Protein AF-A0A7C2YB71-F1 (afdb_monomer)

Secondary structure (DSSP, 8-state):
-B---SSS-STTHHHHHHHHHHH-SS-EE--S--BTS-HHHHHHHHHTT-TTPEE-SSHHHHHHHHHHH--TT------S-TT--EEEETTEEEE--HHHHHHHHT-

Sequence (107 aa):
VFGAGGDRDKGKRRPMGEVAASLADIVIVTDDNPRGEDPAAIRAEVLEGVAGAIEVAGRREAIAEALRMAGPKDIILLAGKGHETGQVIGDQVFPFDDAQVARECAA

Radius of gyration: 13.15 Å; Cα contacts (8 Å, |Δi|>4): 181; chains: 1; bounding box: 29×30×31 Å

Mean predicted aligned error: 2.2 Å

Solvent-accessible surface area (backbone atoms only — not comparable to full-atom values): 6068 Å² total; per-residue (Å²): 65,37,42,57,54,34,93,56,77,64,83,51,32,28,58,53,20,37,52,44,57,76,75,41,98,72,47,38,41,23,50,48,32,23,24,83,42,61,53,67,60,53,40,52,47,21,45,76,28,21,89,88,50,46,78,28,80,46,49,67,56,36,51,42,49,52,57,73,69,51,57,100,85,60,84,86,59,81,51,84,58,79,87,45,55,53,35,33,52,52,96,44,73,44,86,40,38,67,68,58,52,52,53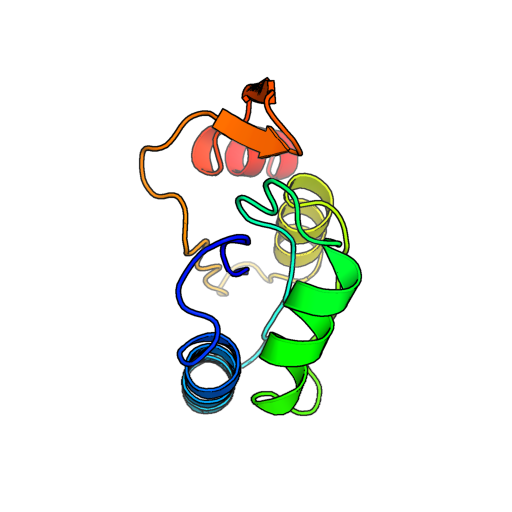,64,66,73,107

pLDDT: mean 97.38, std 2.35, range [79.06, 98.81]

Structure (mmCIF, N/CA/C/O backbone):
data_AF-A0A7C2YB71-F1
#
_entry.id   AF-A0A7C2YB71-F1
#
loop_
_atom_site.group_PDB
_atom_site.id
_atom_site.type_symbol
_atom_site.label_atom_id
_atom_site.label_alt_id
_atom_site.label_comp_id
_atom_site.label_asym_id
_atom_site.label_entity_id
_atom_site.label_seq_id
_atom_site.pdbx_PDB_ins_code
_atom_site.Cartn_x
_atom_site.Cartn_y
_atom_site.Cartn_z
_atom_site.occupancy
_atom_site.B_iso_or_equiv
_atom_site.auth_seq_id
_atom_site.auth_comp_id
_atom_site.auth_asym_id
_atom_site.auth_atom_id
_atom_site.pdbx_PDB_model_num
ATOM 1 N N . VAL A 1 1 ? -2.583 -2.733 5.083 1.00 98.62 1 VAL A N 1
ATOM 2 C CA . VAL A 1 1 ? -2.219 -1.985 3.856 1.00 98.62 1 VAL A CA 1
ATOM 3 C C . VAL A 1 1 ? -0.778 -2.293 3.507 1.00 98.62 1 VAL A C 1
ATOM 5 O O . VAL A 1 1 ? 0.086 -2.127 4.367 1.00 98.62 1 VAL A O 1
ATOM 8 N N . PHE A 1 2 ? -0.505 -2.777 2.298 1.00 98.69 2 PHE A N 1
ATOM 9 C CA . PHE A 1 2 ? 0.867 -3.051 1.872 1.00 98.69 2 PHE A CA 1
ATOM 10 C C . PHE A 1 2 ? 1.013 -3.021 0.348 1.00 98.69 2 PHE A C 1
ATOM 12 O O . PHE A 1 2 ? 0.029 -3.031 -0.384 1.00 98.69 2 PHE A O 1
ATOM 19 N N . GLY A 1 3 ? 2.262 -2.997 -0.106 1.00 98.00 3 GLY A N 1
ATOM 20 C CA . GLY A 1 3 ? 2.635 -3.126 -1.509 1.00 98.00 3 GLY A CA 1
ATOM 21 C C . GLY A 1 3 ? 3.912 -3.946 -1.649 1.00 98.00 3 GLY A C 1
ATOM 22 O O . GLY A 1 3 ? 4.430 -4.488 -0.668 1.00 98.00 3 GLY A O 1
ATOM 23 N N . ALA A 1 4 ? 4.442 -4.015 -2.864 1.00 98.25 4 ALA A N 1
ATOM 24 C CA . ALA A 1 4 ? 5.740 -4.616 -3.134 1.00 98.25 4 ALA A CA 1
ATOM 25 C C . ALA A 1 4 ? 6.640 -3.643 -3.902 1.00 98.25 4 ALA A C 1
ATOM 27 O O . ALA A 1 4 ? 6.178 -2.733 -4.585 1.00 98.25 4 ALA A O 1
ATOM 28 N N . GLY A 1 5 ? 7.953 -3.835 -3.777 1.00 97.62 5 GLY A N 1
ATOM 29 C CA . GLY A 1 5 ? 8.925 -3.058 -4.537 1.00 97.62 5 GLY A CA 1
ATOM 30 C C . GLY A 1 5 ? 9.051 -3.545 -5.983 1.00 97.62 5 GLY A C 1
ATOM 31 O O . GLY A 1 5 ? 9.085 -4.755 -6.227 1.00 97.62 5 GLY A O 1
ATOM 32 N N . GLY A 1 6 ? 9.193 -2.607 -6.917 1.00 97.81 6 GLY A N 1
ATOM 33 C CA . GLY A 1 6 ? 9.642 -2.878 -8.284 1.00 97.81 6 GLY A CA 1
ATOM 34 C C . GLY A 1 6 ? 11.156 -3.063 -8.376 1.00 97.81 6 GLY A C 1
ATOM 35 O O . GLY A 1 6 ? 11.869 -2.759 -7.417 1.00 97.81 6 GLY A O 1
ATOM 36 N N . ASP A 1 7 ? 11.642 -3.597 -9.493 1.00 96.81 7 ASP A N 1
ATOM 37 C CA . ASP A 1 7 ? 13.044 -3.925 -9.802 1.00 96.81 7 ASP A CA 1
ATOM 38 C C . ASP A 1 7 ? 13.732 -4.767 -8.715 1.00 96.81 7 ASP A C 1
ATOM 40 O O . ASP A 1 7 ? 14.918 -4.621 -8.400 1.00 96.81 7 ASP A O 1
ATOM 44 N N . ARG A 1 8 ? 12.949 -5.622 -8.059 1.00 92.81 8 ARG A N 1
ATOM 45 C CA . ARG A 1 8 ? 13.362 -6.462 -6.930 1.00 92.81 8 ARG A CA 1
ATOM 46 C C . ARG A 1 8 ? 12.761 -7.856 -7.089 1.00 92.81 8 ARG A C 1
ATOM 48 O O . ARG A 1 8 ? 12.316 -8.244 -8.163 1.00 92.81 8 ARG A O 1
ATOM 55 N N . ASP A 1 9 ? 12.787 -8.623 -6.007 1.00 93.69 9 ASP A N 1
ATOM 56 C CA . ASP A 1 9 ? 12.204 -9.954 -5.954 1.00 93.69 9 ASP A CA 1
ATOM 57 C C . ASP A 1 9 ? 10.700 -9.915 -6.281 1.00 93.69 9 ASP A C 1
ATOM 59 O O . ASP A 1 9 ? 9.890 -9.429 -5.487 1.00 93.69 9 ASP A O 1
ATOM 63 N N . LYS A 1 10 ? 10.347 -10.424 -7.466 1.00 97.06 10 LYS A N 1
ATOM 64 C CA . LYS A 1 10 ? 8.963 -10.641 -7.899 1.00 97.06 10 LYS A CA 1
ATOM 65 C C . LYS A 1 10 ? 8.357 -11.898 -7.280 1.00 97.06 10 LYS A C 1
ATOM 67 O O . LYS A 1 10 ? 7.157 -11.935 -7.026 1.00 97.06 10 LYS A O 1
ATOM 72 N N . GLY A 1 11 ? 9.184 -12.901 -6.979 1.00 97.00 11 GLY A N 1
ATOM 73 C CA . GLY A 1 11 ? 8.757 -14.201 -6.463 1.00 97.00 11 GLY A CA 1
ATOM 74 C C . GLY A 1 11 ? 8.036 -14.112 -5.121 1.00 97.00 11 GLY A C 1
ATOM 75 O O . GLY A 1 11 ? 7.211 -14.968 -4.817 1.00 97.00 11 GLY A O 1
ATOM 76 N N . LYS A 1 12 ? 8.275 -13.048 -4.343 1.00 97.00 12 LYS A N 1
ATOM 77 C CA . LYS A 1 12 ? 7.557 -12.798 -3.086 1.00 97.00 12 LYS A CA 1
ATOM 78 C C . LYS A 1 12 ? 6.175 -12.153 -3.241 1.00 97.00 12 LYS A C 1
ATOM 80 O O . LYS A 1 12 ? 5.415 -12.189 -2.281 1.00 97.00 12 LYS A O 1
ATOM 85 N N . ARG A 1 13 ? 5.833 -11.542 -4.385 1.00 98.31 13 ARG A N 1
ATOM 86 C CA . ARG A 1 13 ? 4.615 -10.711 -4.532 1.00 98.31 13 ARG A CA 1
ATOM 87 C C . ARG A 1 13 ? 3.344 -11.506 -4.255 1.00 98.31 13 ARG A C 1
ATOM 89 O O . ARG A 1 13 ? 2.578 -11.140 -3.367 1.00 98.31 13 ARG A O 1
ATOM 96 N N . ARG A 1 14 ? 3.189 -12.639 -4.937 1.00 98.12 14 ARG A N 1
ATOM 97 C CA . ARG A 1 14 ? 2.067 -13.552 -4.722 1.00 98.12 14 ARG A CA 1
ATOM 98 C C . ARG A 1 14 ? 2.057 -14.154 -3.302 1.00 98.12 14 ARG A C 1
ATOM 100 O O . ARG A 1 14 ? 1.043 -13.989 -2.630 1.00 98.12 14 ARG A O 1
ATOM 107 N N . PRO A 1 15 ? 3.149 -14.755 -2.779 1.00 98.19 15 PRO A N 1
ATOM 108 C CA . PRO A 1 15 ? 3.180 -15.245 -1.397 1.00 98.19 15 PRO A CA 1
ATOM 109 C C . PRO A 1 15 ? 2.856 -14.184 -0.334 1.00 98.19 15 PRO A C 1
ATOM 111 O O . PRO A 1 15 ? 2.235 -14.497 0.678 1.00 98.19 15 PRO A O 1
ATOM 114 N N . MET A 1 16 ? 3.240 -12.918 -0.544 1.00 98.00 16 MET A N 1
ATOM 115 C CA . MET A 1 16 ? 2.851 -11.817 0.348 1.00 98.00 16 MET A CA 1
ATOM 116 C C . MET A 1 16 ? 1.330 -11.610 0.365 1.00 98.00 16 MET A C 1
ATOM 118 O O . MET A 1 16 ? 0.763 -11.419 1.441 1.00 98.00 16 MET A O 1
ATOM 122 N N . GLY A 1 17 ? 0.677 -11.680 -0.801 1.00 97.94 17 GLY A N 1
ATOM 123 C CA . GLY A 1 17 ? -0.784 -11.685 -0.914 1.00 97.94 17 GLY A CA 1
ATOM 124 C C . GLY A 1 17 ? -1.413 -12.850 -0.150 1.00 97.94 17 GLY A C 1
ATOM 125 O O . GLY A 1 17 ? -2.281 -12.623 0.688 1.00 97.94 17 GLY A O 1
ATOM 126 N N . GLU A 1 18 ? -0.915 -14.070 -0.363 1.00 98.31 18 GLU A N 1
ATOM 127 C CA . GLU A 1 18 ? -1.440 -15.293 0.270 1.00 98.31 18 GLU A CA 1
ATOM 128 C C . GLU A 1 18 ? -1.376 -15.215 1.802 1.00 98.31 18 GLU A C 1
ATOM 130 O O . GLU A 1 18 ? -2.353 -15.511 2.495 1.00 98.31 18 GLU A O 1
ATOM 135 N N . VAL A 1 19 ? -0.251 -14.741 2.347 1.00 98.06 19 VAL A N 1
ATOM 136 C CA . VAL A 1 19 ? -0.095 -14.547 3.795 1.00 98.06 19 VAL A CA 1
ATOM 137 C C . VAL A 1 19 ? -1.061 -13.481 4.310 1.00 98.06 19 VAL A C 1
ATOM 139 O O . VAL A 1 19 ? -1.746 -13.724 5.305 1.00 98.06 19 VAL A O 1
ATOM 142 N N . ALA A 1 20 ? -1.161 -12.331 3.635 1.00 98.06 20 ALA A N 1
ATOM 143 C CA . ALA A 1 20 ? -2.072 -11.263 4.040 1.00 98.06 20 ALA A CA 1
ATOM 144 C C . ALA A 1 20 ? -3.534 -11.737 4.050 1.00 98.06 20 ALA A C 1
ATOM 146 O O . ALA A 1 20 ? -4.244 -11.481 5.019 1.00 98.06 20 ALA A O 1
ATOM 147 N N . ALA A 1 21 ? -3.949 -12.488 3.026 1.00 96.31 21 ALA A N 1
ATOM 148 C CA . ALA A 1 21 ? -5.287 -13.067 2.915 1.00 96.31 21 ALA A CA 1
ATOM 149 C C . ALA A 1 21 ? -5.625 -14.020 4.073 1.00 96.31 21 ALA A C 1
ATOM 151 O O . ALA A 1 21 ? -6.774 -14.108 4.490 1.00 96.31 21 ALA A O 1
ATOM 152 N N . SER A 1 22 ? -4.629 -14.753 4.580 1.00 97.19 22 SER A N 1
ATOM 153 C CA . SER A 1 22 ? -4.833 -15.740 5.648 1.00 97.19 22 SER A CA 1
ATOM 154 C C . SER A 1 22 ? -4.863 -15.149 7.061 1.00 97.19 22 SER A C 1
ATOM 156 O O . SER A 1 22 ? -5.338 -15.814 7.980 1.00 97.19 22 SER A O 1
ATOM 158 N N . LEU A 1 23 ? -4.333 -13.936 7.251 1.00 97.75 23 LEU A N 1
ATOM 159 C CA . LEU A 1 23 ? -4.114 -13.347 8.578 1.00 97.75 23 LEU A CA 1
ATOM 160 C C . LEU A 1 23 ? -4.902 -12.060 8.832 1.00 97.75 23 LEU A C 1
ATOM 162 O O . LEU A 1 23 ? -5.032 -11.669 9.990 1.00 97.75 23 LEU A O 1
ATOM 166 N N . ALA A 1 24 ? -5.379 -11.383 7.787 1.00 98.00 24 ALA A N 1
ATOM 167 C CA . ALA A 1 24 ? -6.111 -10.128 7.904 1.00 98.00 24 ALA A CA 1
ATOM 168 C C . ALA A 1 24 ? -7.556 -10.283 7.423 1.00 98.00 24 ALA A C 1
ATOM 170 O O . ALA A 1 24 ? -7.810 -10.925 6.408 1.00 98.00 24 ALA A O 1
ATOM 171 N N . ASP A 1 25 ? -8.486 -9.617 8.107 1.00 97.81 25 ASP A N 1
ATOM 172 C CA . ASP A 1 25 ? -9.894 -9.568 7.693 1.00 97.81 25 ASP A CA 1
ATOM 173 C C . ASP A 1 25 ? -10.083 -8.750 6.407 1.00 97.81 25 ASP A C 1
ATOM 175 O O . ASP A 1 25 ? -10.929 -9.058 5.570 1.00 97.81 25 ASP A O 1
ATOM 179 N N . ILE A 1 26 ? -9.282 -7.689 6.249 1.00 98.19 26 ILE A N 1
ATOM 180 C CA . ILE A 1 26 ? -9.306 -6.789 5.097 1.00 98.19 26 ILE A CA 1
ATOM 181 C C . ILE A 1 26 ? -7.878 -6.558 4.618 1.00 98.19 26 ILE A C 1
ATOM 183 O O . ILE A 1 26 ? -6.997 -6.133 5.371 1.00 98.19 26 ILE A O 1
ATOM 187 N N . VAL A 1 27 ? -7.663 -6.787 3.325 1.00 98.69 27 VAL A N 1
ATOM 188 C CA . VAL A 1 27 ? -6.386 -6.547 2.660 1.00 98.69 27 VAL A CA 1
ATOM 189 C C . VAL A 1 27 ? -6.540 -5.396 1.676 1.00 98.69 27 VAL A C 1
ATOM 191 O O . VAL A 1 27 ? -7.385 -5.443 0.788 1.00 98.69 27 VAL A O 1
ATOM 194 N N . ILE A 1 28 ? -5.688 -4.378 1.827 1.00 98.81 28 ILE A N 1
ATOM 195 C CA . ILE A 1 28 ? -5.544 -3.285 0.859 1.00 98.81 28 ILE A CA 1
ATOM 196 C C . ILE A 1 28 ? -4.160 -3.383 0.222 1.00 98.81 28 ILE A C 1
ATOM 198 O O . ILE A 1 28 ? -3.149 -3.262 0.932 1.00 98.81 28 ILE A O 1
ATOM 202 N N . VAL A 1 29 ? -4.139 -3.602 -1.094 1.00 98.81 29 VAL A N 1
ATOM 203 C CA . VAL A 1 29 ? -2.932 -3.646 -1.928 1.00 98.81 29 VAL A CA 1
ATOM 204 C C . VAL A 1 29 ? -2.729 -2.279 -2.576 1.00 98.81 29 VAL A C 1
ATOM 206 O O . VAL A 1 29 ? -3.633 -1.739 -3.212 1.00 98.81 29 VAL A O 1
ATOM 209 N N . THR A 1 30 ? -1.537 -1.717 -2.401 1.00 98.81 30 THR A N 1
ATOM 210 C CA . THR A 1 30 ? -1.164 -0.383 -2.882 1.00 98.81 30 THR A CA 1
ATOM 211 C C . THR A 1 30 ? 0.291 -0.340 -3.345 1.00 98.81 30 THR A C 1
ATOM 213 O O . THR A 1 30 ? 0.973 -1.364 -3.414 1.00 98.81 30 THR A O 1
ATOM 216 N N . ASP A 1 31 ? 0.776 0.854 -3.658 1.00 98.50 31 ASP A N 1
ATOM 217 C CA . ASP A 1 31 ? 2.140 1.100 -4.087 1.00 98.50 31 ASP A CA 1
ATOM 218 C C . ASP A 1 31 ? 3.094 1.155 -2.879 1.00 98.50 31 ASP A C 1
ATOM 220 O O . ASP A 1 31 ? 2.769 1.638 -1.789 1.00 98.50 31 ASP A O 1
ATOM 224 N N . ASP A 1 32 ? 4.309 0.651 -3.072 1.00 98.00 32 ASP A N 1
ATOM 225 C CA . ASP A 1 32 ? 5.435 0.871 -2.161 1.00 98.00 32 ASP A CA 1
ATOM 226 C C . ASP A 1 32 ? 6.518 1.632 -2.929 1.00 98.00 32 ASP A C 1
ATOM 228 O O . ASP A 1 32 ? 6.295 2.775 -3.306 1.00 98.00 32 ASP A O 1
ATOM 232 N N . ASN A 1 33 ? 7.643 1.005 -3.253 1.00 98.31 33 ASN A N 1
ATOM 233 C CA . ASN A 1 33 ? 8.690 1.593 -4.078 1.00 98.31 33 ASN A CA 1
ATOM 234 C C . ASN A 1 33 ? 8.619 0.983 -5.493 1.00 98.31 33 ASN A C 1
ATOM 236 O O . ASN A 1 33 ? 9.326 -0.005 -5.728 1.00 98.31 33 ASN A O 1
ATOM 240 N N . PRO A 1 34 ? 7.775 1.491 -6.417 1.00 97.75 34 PRO A N 1
ATOM 241 C CA . PRO A 1 34 ? 7.622 0.913 -7.756 1.00 97.75 34 PRO A CA 1
ATOM 242 C C . PRO A 1 34 ? 8.884 1.011 -8.621 1.00 97.75 34 PRO A C 1
ATOM 244 O O . PRO A 1 34 ? 9.085 0.154 -9.475 1.00 97.75 34 PRO A O 1
ATOM 247 N N . ARG A 1 35 ? 9.780 1.978 -8.363 1.00 97.75 35 ARG A N 1
ATOM 248 C CA . ARG A 1 35 ? 11.016 2.169 -9.148 1.00 97.75 35 ARG A CA 1
ATOM 249 C C . ARG A 1 35 ? 10.698 2.251 -10.648 1.00 97.75 35 ARG A C 1
ATOM 251 O O . ARG A 1 35 ? 9.843 3.052 -11.017 1.00 97.75 35 ARG A O 1
ATOM 258 N N . GLY A 1 36 ? 11.377 1.480 -11.496 1.00 97.81 36 GLY A N 1
ATOM 259 C CA . GLY A 1 36 ? 11.174 1.461 -12.941 1.00 97.81 36 GLY A CA 1
ATOM 260 C C . GLY A 1 36 ? 10.020 0.580 -13.428 1.00 97.81 36 GLY A C 1
ATOM 261 O O . GLY A 1 36 ? 9.751 0.574 -14.627 1.00 97.81 36 GLY A O 1
ATOM 262 N N . GLU A 1 37 ? 9.335 -0.159 -12.551 1.00 98.31 37 GLU A N 1
ATOM 263 C CA . GLU A 1 37 ? 8.190 -0.992 -12.934 1.00 98.31 37 GLU A CA 1
ATOM 264 C C . GLU A 1 37 ? 6.869 -0.211 -12.893 1.00 98.31 37 GLU A C 1
ATOM 266 O O . GLU A 1 37 ? 6.689 0.699 -12.083 1.00 98.31 37 GLU A O 1
ATOM 271 N N . ASP A 1 38 ? 5.912 -0.615 -13.737 1.00 98.19 38 ASP A N 1
ATOM 272 C CA . ASP A 1 38 ? 4.534 -0.120 -13.667 1.00 98.19 38 ASP A CA 1
ATOM 273 C C . ASP A 1 38 ? 3.904 -0.519 -12.315 1.00 98.19 38 ASP A C 1
ATOM 275 O O . ASP A 1 38 ? 3.764 -1.719 -12.041 1.00 98.19 38 ASP A O 1
ATOM 279 N N . PRO A 1 39 ? 3.490 0.448 -11.470 1.00 98.19 39 PRO A N 1
ATOM 280 C CA . PRO A 1 39 ? 2.861 0.151 -10.189 1.00 98.19 39 PRO A CA 1
ATOM 281 C C . PRO A 1 39 ? 1.630 -0.755 -10.320 1.00 98.19 39 PRO A C 1
ATOM 283 O O . PRO A 1 39 ? 1.422 -1.630 -9.479 1.00 98.19 39 PRO A O 1
ATOM 286 N N . ALA A 1 40 ? 0.839 -0.606 -11.389 1.00 98.44 40 ALA A N 1
ATOM 287 C CA . ALA A 1 40 ? -0.344 -1.435 -11.607 1.00 98.44 40 ALA A CA 1
ATOM 288 C C . ALA A 1 40 ? 0.019 -2.906 -11.844 1.00 98.44 40 ALA A C 1
ATOM 290 O O . ALA A 1 40 ? -0.629 -3.796 -11.295 1.00 98.44 40 ALA A O 1
ATOM 291 N N . ALA A 1 41 ? 1.097 -3.169 -12.587 1.00 98.50 41 ALA A N 1
ATOM 292 C CA . ALA A 1 41 ? 1.592 -4.526 -12.801 1.00 98.50 41 ALA A CA 1
ATOM 293 C C . ALA A 1 41 ? 2.064 -5.172 -11.488 1.00 98.50 41 ALA A C 1
ATOM 295 O O . ALA A 1 41 ? 1.755 -6.331 -11.220 1.00 98.50 41 ALA A O 1
ATOM 296 N N . ILE A 1 42 ? 2.748 -4.412 -10.625 1.00 98.62 42 ILE A N 1
ATOM 297 C CA . ILE A 1 42 ? 3.170 -4.903 -9.305 1.00 98.62 42 ILE A CA 1
ATOM 298 C C . ILE A 1 42 ? 1.954 -5.277 -8.452 1.00 98.62 42 ILE A C 1
ATOM 300 O O . ILE A 1 42 ? 1.940 -6.351 -7.848 1.00 98.62 42 ILE A O 1
ATOM 304 N N . ARG A 1 43 ? 0.939 -4.403 -8.383 1.00 98.62 43 ARG A N 1
ATOM 305 C CA . ARG A 1 43 ? -0.280 -4.680 -7.610 1.00 98.62 43 ARG A CA 1
ATOM 306 C C . ARG A 1 43 ? -1.005 -5.907 -8.156 1.00 98.62 43 ARG A C 1
ATOM 308 O O . ARG A 1 43 ? -1.381 -6.759 -7.359 1.00 98.62 43 ARG A O 1
ATOM 315 N N . ALA A 1 44 ? -1.109 -6.051 -9.478 1.00 98.38 44 ALA A N 1
ATOM 316 C CA . ALA A 1 44 ? -1.700 -7.229 -10.112 1.00 98.38 44 ALA A CA 1
ATOM 317 C C . ALA A 1 44 ? -1.001 -8.535 -9.686 1.00 98.38 44 ALA A C 1
ATOM 319 O O . ALA A 1 44 ? -1.674 -9.468 -9.257 1.00 98.38 44 ALA A O 1
ATOM 320 N N . GLU A 1 45 ? 0.335 -8.577 -9.701 1.00 98.38 45 GLU A N 1
ATOM 321 C CA . GLU A 1 45 ? 1.106 -9.754 -9.267 1.00 98.38 45 GLU A CA 1
ATOM 322 C C . GLU A 1 45 ? 0.914 -10.077 -7.767 1.00 98.38 45 GLU A C 1
ATOM 324 O O . GLU A 1 45 ? 0.963 -11.238 -7.361 1.00 98.38 45 GLU A O 1
ATOM 329 N N . VAL A 1 46 ? 0.690 -9.069 -6.913 1.00 98.38 46 VAL A N 1
ATOM 330 C CA . VAL A 1 46 ? 0.352 -9.287 -5.491 1.00 98.38 46 VAL A CA 1
ATOM 331 C C . VAL A 1 46 ? -1.077 -9.816 -5.340 1.00 98.38 46 VAL A C 1
ATOM 333 O O . VAL A 1 46 ? -1.314 -10.734 -4.551 1.00 98.38 46 VAL A O 1
ATOM 336 N N . LEU A 1 47 ? -2.022 -9.261 -6.104 1.00 98.31 47 LEU A N 1
ATOM 337 C CA . LEU A 1 47 ? -3.439 -9.635 -6.084 1.00 98.31 47 LEU A CA 1
ATOM 338 C C . LEU A 1 47 ? -3.674 -11.089 -6.519 1.00 98.31 47 LEU A C 1
ATOM 340 O O . LEU A 1 47 ? -4.631 -11.703 -6.051 1.00 98.31 47 LEU A O 1
ATOM 344 N N . GLU A 1 48 ? -2.778 -11.688 -7.312 1.00 97.81 48 GLU A N 1
ATOM 345 C CA . GLU A 1 48 ? -2.810 -13.131 -7.613 1.00 97.81 48 GLU A CA 1
ATOM 346 C C . GLU A 1 48 ? -2.805 -14.016 -6.354 1.00 97.81 48 GLU A C 1
ATOM 348 O O . GLU A 1 48 ? -3.309 -15.139 -6.387 1.00 97.81 48 GLU A O 1
ATOM 353 N N . GLY A 1 49 ? -2.240 -13.524 -5.2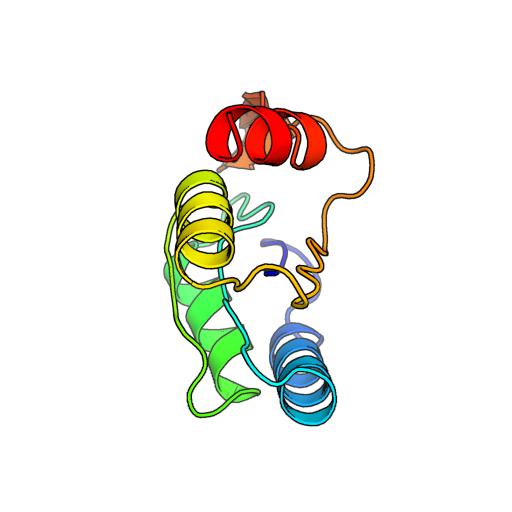45 1.00 95.88 49 GLY A N 1
ATOM 354 C CA . GLY A 1 49 ? -2.201 -14.225 -3.963 1.00 95.88 49 GLY A CA 1
ATOM 355 C C . GLY A 1 49 ? -3.372 -13.929 -3.024 1.00 95.88 49 GLY A C 1
ATOM 356 O O . GLY A 1 49 ? -3.497 -14.586 -1.997 1.00 95.88 49 GLY A O 1
ATOM 357 N N . VAL A 1 50 ? -4.228 -12.949 -3.329 1.00 94.88 50 VAL A N 1
ATOM 358 C CA . VAL A 1 50 ? -5.292 -12.501 -2.418 1.00 94.88 50 VAL A CA 1
ATOM 359 C C . VAL A 1 50 ? -6.589 -12.191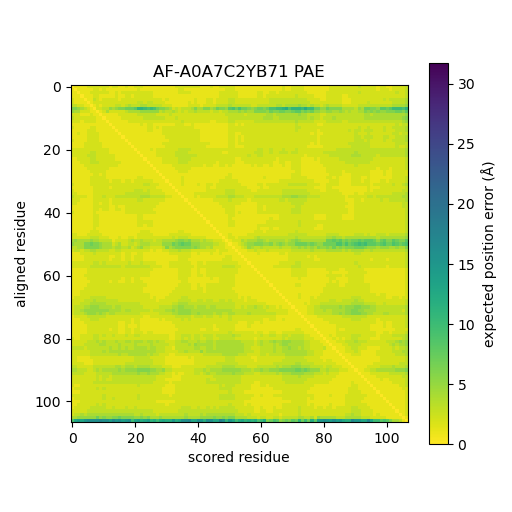 -3.164 1.00 94.88 50 VAL A C 1
ATOM 361 O O . VAL A 1 50 ? -6.826 -11.090 -3.658 1.00 94.88 50 VAL A O 1
ATOM 364 N N . ALA A 1 51 ? -7.487 -13.175 -3.192 1.00 90.00 51 ALA A N 1
ATOM 365 C CA . ALA A 1 51 ? -8.834 -12.977 -3.709 1.00 90.00 51 ALA A CA 1
ATOM 366 C C . ALA A 1 51 ? -9.632 -12.028 -2.797 1.00 90.00 51 ALA A C 1
ATOM 368 O O . ALA A 1 51 ? -9.695 -12.229 -1.587 1.00 90.00 51 ALA A O 1
ATOM 369 N N . GLY A 1 52 ? -10.272 -11.014 -3.384 1.00 90.69 52 GLY A N 1
ATOM 370 C CA . GLY A 1 52 ? -11.135 -10.078 -2.654 1.00 90.69 52 GLY A CA 1
ATOM 371 C C . GLY A 1 52 ? -10.407 -8.941 -1.930 1.00 90.69 52 GLY A C 1
ATOM 372 O O . GLY A 1 52 ? -11.055 -8.194 -1.200 1.00 90.69 52 GLY A O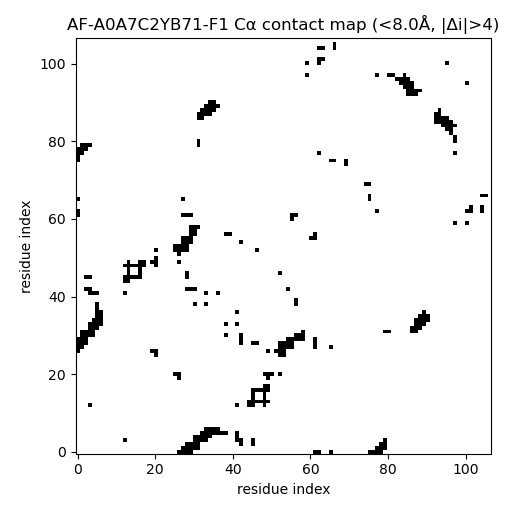 1
ATOM 373 N N . ALA A 1 53 ? -9.095 -8.776 -2.135 1.00 97.38 53 ALA A N 1
ATOM 374 C CA . ALA A 1 53 ? -8.402 -7.569 -1.692 1.00 97.38 53 ALA A CA 1
ATOM 375 C C . ALA A 1 53 ? -8.961 -6.316 -2.377 1.00 97.38 53 ALA A C 1
ATOM 377 O O . ALA A 1 53 ? -9.392 -6.340 -3.531 1.00 97.38 53 ALA A O 1
ATOM 378 N N . ILE A 1 54 ? -8.882 -5.202 -1.659 1.00 98.50 54 ILE A N 1
ATOM 379 C CA . ILE A 1 54 ? -9.157 -3.875 -2.194 1.00 98.50 54 ILE A CA 1
ATOM 380 C C . ILE A 1 54 ? -7.864 -3.361 -2.824 1.00 98.50 54 ILE A C 1
ATOM 382 O O . ILE A 1 54 ? -6.822 -3.289 -2.170 1.00 98.50 54 ILE A O 1
ATOM 386 N N . GLU A 1 55 ? -7.921 -3.001 -4.099 1.00 98.62 55 GLU A N 1
ATOM 387 C CA . GLU A 1 55 ? -6.810 -2.356 -4.789 1.00 98.62 55 GLU A CA 1
ATOM 388 C C . GLU A 1 55 ? -6.964 -0.836 -4.704 1.00 98.62 55 GLU A C 1
ATOM 390 O O . GLU A 1 55 ? -7.986 -0.289 -5.117 1.00 98.62 55 GLU A O 1
ATOM 395 N N . VAL A 1 56 ? -5.938 -0.145 -4.199 1.00 98.69 56 VAL A N 1
ATOM 396 C CA . VAL A 1 56 ? -5.882 1.323 -4.199 1.00 98.69 56 VAL A CA 1
ATOM 397 C C . VAL A 1 56 ? -4.520 1.778 -4.708 1.00 98.69 56 VAL A C 1
ATOM 399 O O . VAL A 1 56 ? -3.497 1.561 -4.057 1.00 98.69 56 VAL A O 1
ATOM 402 N N . ALA A 1 57 ? -4.504 2.424 -5.874 1.00 98.19 57 ALA A N 1
ATOM 403 C CA . ALA A 1 57 ? -3.316 3.106 -6.377 1.00 98.19 57 ALA A CA 1
ATOM 404 C C . ALA A 1 57 ? -3.003 4.329 -5.504 1.00 98.19 57 ALA A C 1
ATOM 406 O O . ALA A 1 57 ? -3.919 5.044 -5.098 1.00 98.19 57 ALA A O 1
ATOM 407 N N . GLY A 1 58 ? -1.720 4.577 -5.249 1.00 97.75 58 GLY A N 1
ATOM 408 C CA . GLY A 1 58 ? -1.279 5.645 -4.361 1.00 97.75 58 GLY A CA 1
ATOM 409 C C . GLY A 1 58 ? -1.308 5.237 -2.888 1.00 97.75 58 GLY A C 1
ATOM 410 O O . GLY A 1 58 ? -2.327 4.840 -2.316 1.00 97.75 58 GLY A O 1
ATOM 411 N N . ARG A 1 59 ? -0.139 5.323 -2.248 1.00 98.50 59 ARG A N 1
ATOM 412 C CA . ARG A 1 59 ? 0.042 4.837 -0.877 1.00 98.50 59 ARG A CA 1
ATOM 413 C C . ARG A 1 59 ? -0.701 5.695 0.150 1.00 98.50 59 ARG A C 1
ATOM 415 O O . ARG A 1 59 ? -1.207 5.159 1.133 1.00 98.50 59 ARG A O 1
ATOM 422 N N . ARG A 1 60 ? -0.807 7.010 -0.077 1.00 98.50 60 ARG A N 1
ATOM 423 C CA . ARG A 1 60 ? -1.567 7.922 0.796 1.00 98.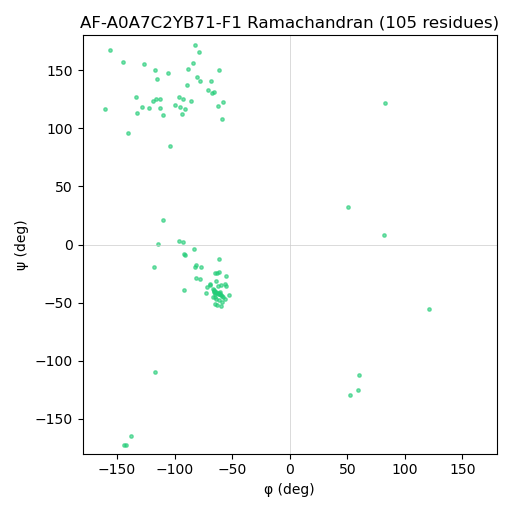50 60 ARG A CA 1
ATOM 424 C C . ARG A 1 60 ? -3.058 7.618 0.725 1.00 98.50 60 ARG A C 1
ATOM 426 O O . ARG A 1 60 ? -3.712 7.536 1.758 1.00 98.50 60 ARG A O 1
ATOM 433 N N . GLU A 1 61 ? -3.569 7.417 -0.480 1.00 98.62 61 GLU A N 1
ATOM 434 C CA . GLU A 1 61 ? -4.963 7.098 -0.759 1.00 98.62 61 GLU A CA 1
ATOM 435 C C . GLU A 1 61 ? -5.348 5.770 -0.102 1.00 98.62 61 GLU A C 1
ATOM 437 O O . GLU A 1 61 ? -6.391 5.677 0.539 1.00 98.62 61 GLU A O 1
ATOM 442 N N . ALA A 1 62 ? -4.468 4.769 -0.159 1.00 98.75 62 ALA A N 1
ATOM 443 C CA . ALA A 1 62 ? -4.683 3.488 0.506 1.00 98.75 62 ALA A CA 1
ATOM 444 C C . ALA A 1 62 ? -4.690 3.589 2.041 1.00 98.75 62 ALA A C 1
ATOM 446 O O . ALA A 1 62 ? -5.478 2.909 2.699 1.00 98.75 62 ALA A O 1
ATOM 447 N N . ILE A 1 63 ? -3.828 4.433 2.625 1.00 98.69 63 ILE A N 1
ATOM 448 C CA . ILE A 1 63 ? -3.834 4.710 4.071 1.00 98.69 63 ILE A CA 1
ATOM 449 C C . ILE A 1 63 ? -5.134 5.418 4.472 1.00 98.69 63 ILE A C 1
ATOM 451 O O . ILE A 1 63 ? -5.766 5.024 5.452 1.00 98.69 63 ILE A O 1
ATOM 455 N N . ALA A 1 64 ? -5.553 6.425 3.703 1.00 98.56 64 ALA A N 1
ATOM 456 C CA . ALA A 1 64 ? -6.796 7.150 3.942 1.00 98.56 64 ALA A CA 1
ATOM 457 C C . ALA A 1 64 ? -8.020 6.228 3.842 1.00 98.56 64 ALA A C 1
ATOM 459 O O . ALA A 1 64 ? -8.897 6.279 4.702 1.00 98.56 64 ALA A O 1
ATOM 460 N N . GLU A 1 65 ? -8.059 5.342 2.844 1.00 98.62 65 GLU A N 1
ATOM 461 C CA . GLU A 1 65 ? -9.149 4.380 2.678 1.00 98.62 65 GLU A CA 1
ATOM 462 C C . GLU A 1 65 ? -9.204 3.376 3.835 1.00 98.62 65 GLU A C 1
ATOM 464 O O . GLU A 1 65 ? -10.278 3.128 4.383 1.00 98.62 65 GLU A O 1
ATOM 469 N N . ALA A 1 66 ? -8.052 2.867 4.285 1.00 98.50 66 ALA A N 1
ATOM 470 C CA . ALA A 1 66 ? -7.991 1.993 5.455 1.00 98.50 66 ALA A CA 1
ATOM 471 C C . ALA A 1 66 ? -8.566 2.670 6.707 1.00 98.50 66 ALA A C 1
ATOM 473 O O . ALA A 1 66 ? -9.355 2.065 7.431 1.00 98.50 66 ALA A O 1
ATOM 474 N N . LEU A 1 67 ? -8.192 3.931 6.947 1.00 98.06 67 LEU A N 1
ATOM 475 C CA . LEU A 1 67 ? -8.686 4.721 8.077 1.00 98.06 67 LEU A CA 1
ATOM 476 C C . LEU A 1 67 ? -10.185 5.005 7.966 1.00 98.06 67 LEU A C 1
ATOM 478 O O . LEU A 1 67 ? -10.894 4.913 8.962 1.00 98.06 67 LEU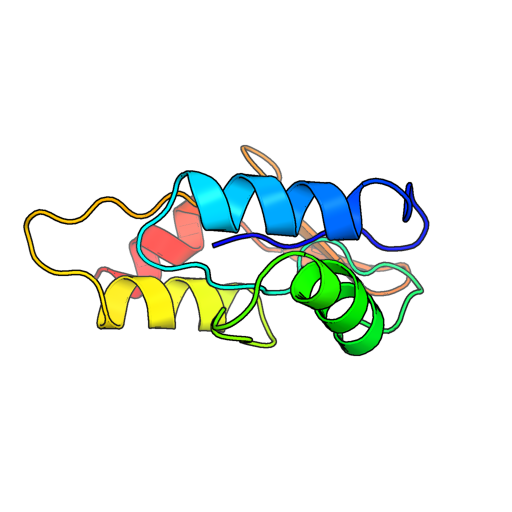 A O 1
ATOM 482 N N . ARG A 1 68 ? -10.680 5.295 6.760 1.00 97.75 68 ARG A N 1
ATOM 483 C CA . ARG A 1 68 ? -12.107 5.524 6.498 1.00 97.75 68 ARG A CA 1
ATOM 484 C C . ARG A 1 68 ? -12.955 4.283 6.791 1.00 97.75 68 ARG A C 1
ATOM 486 O O . ARG A 1 68 ? -14.106 4.412 7.202 1.00 97.75 68 ARG A O 1
ATOM 493 N N . MET A 1 69 ? -12.417 3.097 6.521 1.00 97.19 69 MET A N 1
ATOM 494 C CA . MET A 1 69 ? -13.106 1.824 6.736 1.00 97.19 69 MET A CA 1
ATOM 495 C C . MET A 1 69 ? -13.043 1.337 8.187 1.00 97.19 69 MET A C 1
ATOM 497 O O . MET A 1 69 ? -13.945 0.619 8.616 1.00 97.19 69 MET A O 1
ATOM 501 N N . ALA A 1 70 ? -11.987 1.690 8.920 1.00 97.50 70 ALA A N 1
ATOM 502 C CA . ALA A 1 70 ? -11.737 1.171 10.256 1.00 97.50 70 ALA A CA 1
ATOM 503 C C . ALA A 1 70 ? -12.725 1.715 11.297 1.00 97.50 70 ALA A C 1
ATOM 505 O O . ALA A 1 70 ? -12.964 2.918 11.414 1.00 97.50 70 ALA A O 1
ATOM 506 N N . GLY A 1 71 ? -13.268 0.810 12.104 1.00 96.62 71 GLY A N 1
ATOM 507 C CA . GLY A 1 71 ? -14.027 1.134 13.300 1.00 96.62 71 GLY A CA 1
ATOM 508 C C . GLY A 1 71 ? -13.134 1.414 14.520 1.00 96.62 71 GLY A C 1
ATOM 509 O O . GLY A 1 71 ? -11.937 1.131 14.515 1.00 96.62 71 GLY A O 1
ATOM 510 N N . PRO A 1 72 ? -13.716 1.888 15.641 1.00 95.44 72 PRO A N 1
ATOM 511 C CA . PRO A 1 72 ? -12.965 2.266 16.847 1.00 95.44 72 PRO A CA 1
ATOM 512 C C . PRO A 1 72 ? -12.163 1.144 17.526 1.00 95.44 72 PRO A C 1
ATOM 514 O O . PRO A 1 72 ? -11.399 1.417 18.450 1.00 95.44 72 PRO A O 1
ATOM 517 N N . LYS A 1 73 ? -12.397 -0.118 17.151 1.00 97.31 73 LYS A N 1
ATOM 518 C CA . LYS A 1 73 ? -11.741 -1.302 17.729 1.00 97.31 73 LYS A CA 1
ATOM 519 C C . LYS A 1 73 ? -10.850 -2.039 16.730 1.00 97.31 73 LYS A C 1
ATOM 521 O O . LYS A 1 73 ? -10.261 -3.051 17.102 1.00 97.31 73 LYS A O 1
ATOM 526 N N . ASP A 1 74 ? -10.766 -1.547 15.500 1.00 98.12 74 ASP A N 1
ATOM 527 C CA . ASP A 1 74 ? -10.005 -2.198 14.444 1.00 98.12 74 ASP A CA 1
ATOM 528 C C . ASP A 1 74 ? -8.531 -1.797 14.528 1.00 98.12 74 ASP A C 1
ATOM 530 O O . ASP A 1 74 ? -8.170 -0.745 15.062 1.00 98.12 74 ASP A O 1
ATOM 534 N N . ILE A 1 75 ? -7.663 -2.651 13.988 1.00 98.19 75 ILE A N 1
ATOM 535 C CA . ILE A 1 75 ? -6.226 -2.398 13.904 1.00 98.19 75 ILE A CA 1
ATOM 536 C C . ILE A 1 75 ? -5.842 -2.312 12.434 1.00 98.19 75 ILE A C 1
ATOM 538 O O . ILE A 1 75 ? -6.060 -3.245 11.665 1.00 98.19 75 ILE A O 1
ATOM 542 N N . ILE A 1 76 ? -5.200 -1.208 12.059 1.00 98.38 76 ILE A N 1
ATOM 543 C CA . ILE A 1 76 ? -4.602 -1.047 10.736 1.00 98.38 76 ILE A CA 1
ATOM 544 C C . ILE A 1 76 ? -3.101 -1.306 10.843 1.00 98.38 76 ILE A C 1
ATOM 546 O O . ILE A 1 76 ? -2.380 -0.583 11.529 1.00 98.38 76 ILE A O 1
ATOM 550 N N . LEU A 1 77 ? -2.616 -2.307 10.108 1.00 98.62 77 LEU A N 1
ATOM 551 C CA . LEU A 1 77 ? -1.187 -2.518 9.885 1.00 98.62 77 LEU A CA 1
ATOM 552 C C . LEU A 1 77 ? -0.757 -1.874 8.560 1.00 98.62 77 LEU A C 1
ATOM 554 O O . LEU A 1 77 ? -1.216 -2.278 7.485 1.00 98.62 77 LEU A O 1
ATOM 558 N N . LEU A 1 78 ? 0.158 -0.905 8.636 1.00 98.56 78 LEU A N 1
ATOM 559 C CA . LEU A 1 78 ? 0.904 -0.385 7.488 1.00 98.56 78 LEU A CA 1
ATOM 560 C C . LEU A 1 78 ? 2.231 -1.143 7.386 1.00 98.56 78 LEU A C 1
ATOM 562 O O . LEU A 1 78 ? 3.080 -1.029 8.268 1.00 98.56 78 LEU A O 1
ATOM 566 N N . ALA A 1 79 ? 2.398 -1.948 6.337 1.00 98.19 79 ALA A N 1
ATOM 567 C CA . ALA A 1 79 ? 3.583 -2.784 6.149 1.00 98.19 79 ALA A CA 1
ATOM 568 C C . ALA A 1 79 ? 4.363 -2.396 4.882 1.00 98.19 79 ALA A C 1
ATOM 570 O O . ALA A 1 79 ? 3.790 -1.925 3.894 1.00 98.19 79 ALA A O 1
ATOM 571 N N . GLY A 1 80 ? 5.681 -2.610 4.919 1.00 96.88 80 GLY A N 1
ATOM 572 C CA . GLY A 1 80 ? 6.602 -2.375 3.801 1.00 96.88 80 GLY A CA 1
ATOM 573 C C . GLY A 1 80 ? 7.707 -1.371 4.127 1.00 96.88 80 GLY A C 1
ATOM 574 O O . GLY A 1 80 ? 8.876 -1.729 4.044 1.00 96.88 80 GLY A O 1
ATOM 575 N N . LYS A 1 81 ? 7.347 -0.154 4.559 1.00 96.19 81 LYS A N 1
ATOM 576 C CA . LYS A 1 81 ? 8.294 0.974 4.677 1.00 96.19 81 LYS A CA 1
ATOM 577 C C . LYS A 1 81 ? 8.959 1.118 6.043 1.00 96.19 81 LYS A C 1
ATOM 579 O O . LYS A 1 81 ? 10.139 1.447 6.130 1.00 96.19 81 LYS A O 1
ATOM 584 N N . GLY A 1 82 ? 8.221 0.888 7.128 1.00 95.50 82 GLY A N 1
ATOM 585 C CA . GLY A 1 82 ? 8.750 1.073 8.481 1.00 95.50 82 GLY A CA 1
ATOM 586 C C . GLY A 1 82 ? 9.207 2.516 8.727 1.00 95.50 82 GLY A C 1
ATOM 587 O O . GLY A 1 82 ? 8.378 3.413 8.781 1.00 95.50 82 GLY A O 1
ATOM 588 N N . HIS A 1 83 ? 10.517 2.728 8.890 1.00 96.31 83 HIS A N 1
ATOM 589 C CA . HIS A 1 83 ? 11.115 4.048 9.142 1.00 96.31 83 HIS A CA 1
ATOM 590 C C . HIS A 1 83 ? 11.571 4.778 7.864 1.00 96.31 83 HIS A C 1
ATOM 592 O O . HIS A 1 83 ? 12.170 5.849 7.957 1.00 96.31 83 HIS A O 1
ATOM 598 N N . GLU A 1 84 ? 11.350 4.202 6.677 1.00 97.00 84 GLU A N 1
ATOM 599 C CA . GLU A 1 84 ? 11.643 4.875 5.410 1.00 97.00 84 GLU A CA 1
ATOM 600 C C . GLU A 1 84 ? 10.737 6.100 5.214 1.00 97.00 84 GLU A C 1
ATOM 602 O O . GLU A 1 84 ? 9.516 5.997 5.305 1.00 97.00 84 GLU A O 1
ATOM 6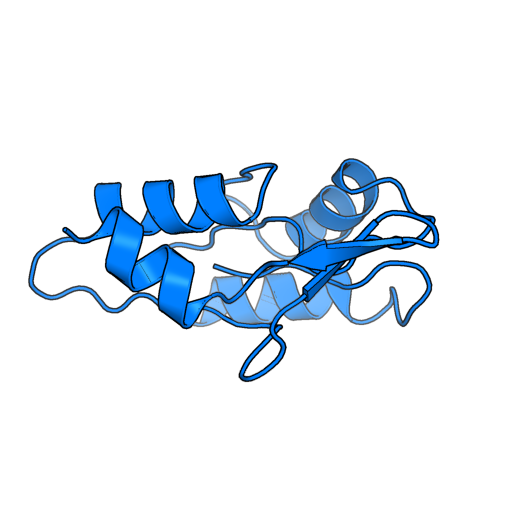07 N N . THR A 1 85 ? 11.340 7.237 4.864 1.00 97.44 85 THR A N 1
ATOM 608 C CA . THR A 1 85 ? 10.659 8.532 4.681 1.00 97.44 85 THR A CA 1
ATOM 609 C C . THR A 1 85 ? 10.595 8.989 3.217 1.00 97.44 85 THR A C 1
ATOM 611 O O . THR A 1 85 ? 10.420 10.176 2.925 1.00 97.44 85 THR A O 1
ATOM 614 N N . GLY A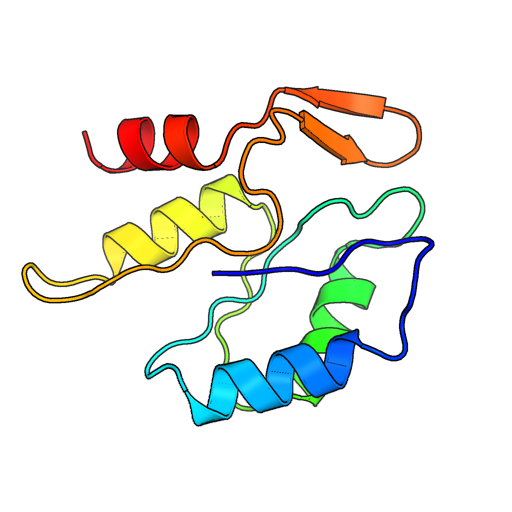 1 86 ? 10.727 8.056 2.271 1.00 97.56 86 GLY A N 1
ATOM 615 C CA . GLY A 1 86 ? 10.612 8.340 0.844 1.00 97.56 86 GLY A CA 1
ATOM 616 C C . GLY A 1 86 ? 9.965 7.213 0.048 1.00 97.56 86 GLY A C 1
ATOM 617 O O . GLY A 1 86 ? 9.998 6.047 0.445 1.00 97.56 86 GLY A O 1
ATOM 618 N N . GLN A 1 87 ? 9.404 7.565 -1.104 1.00 98.06 87 GLN A N 1
ATOM 619 C CA . GLN A 1 87 ? 8.821 6.649 -2.073 1.00 98.06 87 GLN A CA 1
ATOM 620 C C . GLN A 1 87 ? 9.574 6.749 -3.401 1.00 98.06 87 GLN A C 1
ATOM 622 O O . GLN A 1 87 ? 9.709 7.835 -3.964 1.00 98.06 87 GLN A O 1
ATOM 627 N N . VAL A 1 88 ? 10.092 5.622 -3.892 1.00 98.25 88 VAL A N 1
ATOM 628 C CA . VAL A 1 88 ? 10.908 5.594 -5.115 1.00 98.25 88 VAL A CA 1
ATOM 629 C C . VAL A 1 88 ? 10.037 5.351 -6.344 1.00 98.25 88 VAL A C 1
ATOM 631 O O . VAL A 1 88 ? 9.467 4.267 -6.479 1.00 98.25 88 VAL A O 1
ATOM 634 N N . ILE A 1 89 ? 9.989 6.323 -7.256 1.00 97.38 89 ILE A N 1
ATOM 635 C CA . ILE A 1 89 ? 9.264 6.249 -8.532 1.00 97.38 89 ILE A CA 1
ATOM 636 C C . ILE A 1 89 ? 10.242 6.634 -9.645 1.00 97.38 89 ILE A C 1
ATOM 638 O O . ILE A 1 89 ? 10.787 7.737 -9.648 1.00 97.38 89 ILE A O 1
ATOM 642 N N . GLY A 1 90 ? 10.496 5.709 -10.569 1.00 96.12 90 GLY A N 1
ATOM 643 C CA . GLY A 1 90 ? 11.607 5.810 -11.510 1.00 96.12 90 GLY A CA 1
ATOM 644 C C . GLY A 1 90 ? 12.947 5.898 -10.777 1.00 96.12 90 GLY A C 1
ATOM 645 O O . GLY A 1 90 ? 13.274 5.055 -9.939 1.00 96.12 90 GLY A O 1
ATOM 646 N N . ASP A 1 91 ? 13.705 6.943 -11.089 1.00 95.94 91 ASP A N 1
ATOM 647 C CA . ASP A 1 91 ? 14.993 7.303 -10.493 1.00 95.94 91 ASP A CA 1
ATOM 648 C C . ASP A 1 91 ? 14.878 8.352 -9.369 1.00 95.94 91 ASP A C 1
ATOM 650 O O . ASP A 1 91 ? 15.888 8.761 -8.793 1.00 95.94 91 ASP A O 1
ATOM 654 N N . GLN A 1 92 ? 13.656 8.772 -9.025 1.00 97.62 92 GLN A N 1
ATOM 655 C CA . GLN A 1 92 ? 13.392 9.830 -8.052 1.00 97.62 92 GLN A CA 1
ATOM 656 C C . GLN A 1 92 ? 12.874 9.280 -6.724 1.00 97.62 92 GLN A C 1
ATOM 658 O O . GLN A 1 92 ? 12.148 8.285 -6.671 1.00 97.62 92 GLN A O 1
ATOM 663 N N . VAL A 1 93 ? 13.222 9.974 -5.638 1.00 98.06 93 VAL A N 1
ATOM 664 C CA . VAL A 1 93 ? 12.706 9.714 -4.290 1.00 98.06 93 VAL A CA 1
ATOM 665 C C . VAL A 1 93 ? 11.794 10.866 -3.889 1.00 98.06 93 VAL A C 1
ATOM 667 O O . VAL A 1 93 ? 12.255 11.985 -3.666 1.00 98.06 93 VAL A O 1
ATOM 670 N N . PHE A 1 94 ? 10.500 10.586 -3.786 1.00 97.94 94 PHE A N 1
ATOM 671 C CA . PHE A 1 94 ? 9.494 11.542 -3.335 1.00 97.94 94 PHE A CA 1
ATOM 672 C C . PHE A 1 94 ? 9.345 11.459 -1.810 1.00 97.94 94 PHE A C 1
ATOM 674 O O . PHE A 1 94 ? 9.315 10.345 -1.286 1.00 97.94 94 PHE A O 1
ATOM 681 N N . PRO A 1 95 ? 9.247 12.580 -1.073 1.00 98.19 95 PRO A N 1
ATOM 682 C CA . PRO A 1 95 ? 9.030 12.547 0.373 1.00 98.19 95 PRO A CA 1
ATOM 683 C C . PRO A 1 95 ? 7.740 11.801 0.735 1.00 98.19 95 PRO A C 1
ATOM 685 O O . PRO A 1 95 ? 6.662 12.165 0.266 1.00 98.19 95 PRO A O 1
ATOM 688 N N . PHE A 1 96 ? 7.852 10.759 1.561 1.00 98.31 96 PHE A N 1
ATOM 689 C CA . PHE A 1 96 ? 6.709 9.953 1.989 1.00 98.31 96 PHE A CA 1
ATOM 690 C C . PHE A 1 96 ? 7.022 9.159 3.264 1.00 98.31 96 PHE A C 1
ATOM 692 O O . PHE A 1 96 ? 7.848 8.251 3.237 1.00 98.31 96 PHE A O 1
ATOM 699 N N . ASP A 1 97 ? 6.318 9.443 4.357 1.00 98.56 97 ASP A N 1
ATOM 700 C CA . ASP A 1 97 ? 6.420 8.719 5.632 1.00 98.56 97 ASP A CA 1
ATOM 701 C C . ASP A 1 97 ? 5.036 8.167 6.015 1.00 98.56 97 ASP A C 1
ATOM 703 O O . ASP A 1 97 ? 4.100 8.937 6.242 1.00 98.56 97 ASP A O 1
ATOM 707 N N . ASP A 1 98 ? 4.912 6.836 6.109 1.00 98.44 98 ASP A N 1
ATOM 708 C CA . ASP A 1 98 ? 3.667 6.143 6.483 1.00 98.44 98 ASP A CA 1
ATOM 709 C C . ASP A 1 98 ? 3.086 6.673 7.803 1.00 98.44 98 ASP A C 1
ATOM 711 O O . ASP A 1 98 ? 1.880 6.896 7.914 1.00 98.44 98 ASP A O 1
ATOM 715 N N . ALA A 1 99 ? 3.934 6.897 8.810 1.00 97.62 99 ALA A N 1
ATOM 716 C CA . ALA A 1 99 ? 3.502 7.338 10.128 1.00 97.62 99 ALA A CA 1
ATOM 717 C C . ALA A 1 99 ? 3.036 8.797 10.109 1.00 97.62 99 ALA A C 1
ATOM 719 O O . ALA A 1 99 ? 2.092 9.152 10.818 1.00 97.62 99 ALA A O 1
ATOM 720 N N . GLN A 1 100 ? 3.688 9.648 9.313 1.00 98.19 100 GLN A N 1
ATOM 721 C CA . GLN A 1 100 ? 3.235 11.020 9.106 1.00 98.19 100 GLN A CA 1
ATOM 722 C C . GLN A 1 100 ? 1.880 11.044 8.392 1.00 98.19 100 GLN A C 1
ATOM 724 O O . GLN A 1 100 ? 0.947 11.668 8.892 1.00 98.19 100 GLN A O 1
ATOM 729 N N . VAL A 1 101 ? 1.755 10.330 7.273 1.00 98.25 101 VAL A N 1
ATOM 730 C CA . VAL A 1 101 ? 0.524 10.285 6.474 1.00 98.25 101 VAL A CA 1
ATOM 731 C C . VAL A 1 101 ? -0.644 9.734 7.290 1.00 98.25 101 VAL A C 1
ATOM 733 O O . VAL A 1 101 ? -1.728 10.310 7.267 1.00 98.25 101 VAL A O 1
ATOM 736 N N . ALA A 1 102 ? -0.426 8.673 8.070 1.00 97.88 102 ALA A N 1
ATOM 737 C CA . ALA A 1 102 ? -1.458 8.120 8.943 1.00 97.88 102 ALA A CA 1
ATOM 738 C C . ALA A 1 102 ? -1.954 9.138 9.982 1.00 97.88 102 ALA A C 1
ATOM 740 O O . ALA A 1 102 ? -3.156 9.230 10.218 1.00 97.88 102 ALA A O 1
ATOM 741 N N . ARG A 1 103 ? -1.051 9.933 10.579 1.00 97.44 103 ARG A N 1
ATOM 742 C CA . ARG A 1 103 ? -1.428 11.009 11.513 1.00 97.44 103 ARG A CA 1
ATOM 743 C C . ARG A 1 103 ? -2.216 12.121 10.825 1.00 97.44 103 ARG A C 1
ATOM 745 O O . ARG A 1 103 ? -3.178 12.606 11.403 1.00 97.44 103 ARG A O 1
ATOM 752 N N . GLU A 1 104 ? -1.817 12.510 9.617 1.00 97.38 104 GLU A N 1
ATOM 753 C CA . GLU A 1 104 ? -2.514 13.534 8.829 1.00 97.38 104 GLU A CA 1
ATOM 754 C C . GLU A 1 104 ? -3.927 13.093 8.432 1.00 97.38 104 GLU A C 1
ATOM 756 O O . GLU A 1 104 ? -4.850 13.893 8.492 1.00 97.38 104 GLU A O 1
ATOM 761 N N . CYS A 1 105 ? -4.107 11.828 8.046 1.00 95.75 105 CYS A N 1
ATOM 762 C CA . CYS A 1 105 ? -5.406 11.293 7.633 1.00 95.75 105 CYS A CA 1
ATOM 763 C C . CYS A 1 105 ? -6.355 10.981 8.802 1.00 95.75 105 CYS A C 1
ATOM 765 O O . CYS A 1 105 ? -7.551 10.834 8.573 1.00 95.75 105 CYS A O 1
ATOM 767 N N . ALA A 1 106 ? -5.836 10.829 10.023 1.00 91.94 106 ALA A N 1
ATOM 768 C CA . ALA A 1 106 ? -6.631 10.540 11.219 1.00 91.94 106 ALA A CA 1
ATOM 769 C C . ALA A 1 106 ? -7.076 11.798 11.994 1.00 91.94 106 ALA A C 1
ATOM 771 O O . ALA A 1 106 ? -7.826 11.664 12.963 1.00 91.94 106 ALA A O 1
ATOM 772 N N 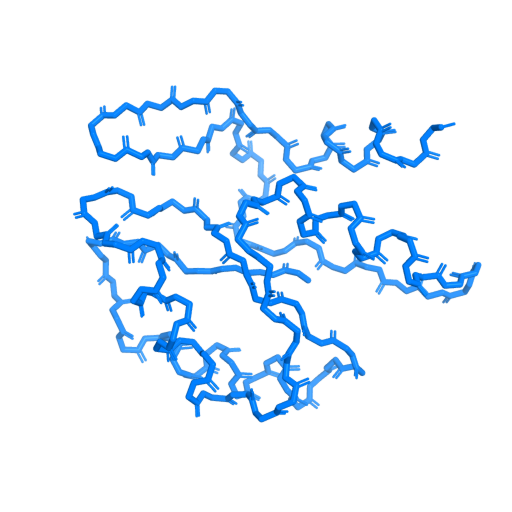. ALA A 1 107 ? -6.575 12.979 11.615 1.00 79.06 107 ALA A N 1
ATOM 773 C CA . ALA A 1 107 ? -6.911 14.272 12.215 1.00 79.06 107 ALA A CA 1
ATOM 774 C C . ALA A 1 107 ? -8.212 14.848 11.638 1.00 79.06 107 ALA A C 1
ATOM 776 O O . ALA A 1 107 ? -8.973 15.444 12.433 1.00 79.06 107 ALA A O 1
#

Nearest PDB structures (foldseek):
  7b6i-assembly2_B  TM=9.839E-01  e=9.713E-10  Escherichia coli K-12
  2wtz-assembly1_A  TM=9.549E-01  e=2.987E-10  Mycobacterium tuberculosis H37Rv
  7b6p-assembly1_A  TM=9.808E-01  e=2.430E-09  Escherichia coli K-12
  7b6p-assembly2_B  TM=9.825E-01  e=2.958E-09  Escherichia coli K-12
  4bub-assembly1_A  TM=9.541E-01  e=2.111E-08  Thermotoga maritima

Foldseek 3Di:
DEFDEAPDDLVCLQVVQQVCQVPDPAAEYEDAAPAPHDRVVRSVSNCNNHPPHHYDYDPLRSLLVVLVPDDPPDDDDDDDQVQNQWHHYHNDTHGHDSVVSNVVSND